Protein AF-A0A7J8MWU2-F1 (afdb_monomer)

Organism: NCBI:txid34289

Structure (mmCIF, N/CA/C/O backbone):
data_AF-A0A7J8MWU2-F1
#
_entry.id   AF-A0A7J8MWU2-F1
#
loop_
_atom_site.group_PDB
_atom_site.id
_atom_site.type_symbol
_atom_site.label_atom_id
_atom_site.label_alt_id
_atom_site.label_comp_id
_atom_site.label_asym_id
_atom_site.label_entity_id
_atom_site.label_seq_id
_atom_site.pdbx_PDB_ins_code
_atom_site.Cartn_x
_atom_site.Cartn_y
_atom_site.Cartn_z
_atom_site.occupancy
_atom_site.B_iso_or_equiv
_atom_site.auth_seq_id
_atom_site.auth_comp_id
_atom_site.auth_asym_id
_atom_site.auth_atom_id
_atom_site.pdbx_PDB_model_num
ATOM 1 N N . MET A 1 1 ? -1.830 8.307 -24.891 1.00 47.34 1 MET A N 1
ATOM 2 C CA . MET A 1 1 ? -0.842 7.263 -25.225 1.00 47.34 1 MET A CA 1
ATOM 3 C C . MET A 1 1 ? -1.059 6.113 -24.258 1.00 47.34 1 MET A C 1
ATOM 5 O O . MET A 1 1 ? -0.645 6.196 -23.108 1.00 47.34 1 MET A O 1
ATOM 9 N N . ASP A 1 2 ? -1.814 5.114 -24.705 1.00 49.56 2 ASP A N 1
ATOM 10 C CA . ASP A 1 2 ? -2.047 3.856 -23.998 1.00 49.56 2 ASP A CA 1
ATOM 11 C C . ASP A 1 2 ? -0.790 2.992 -24.092 1.00 49.56 2 ASP A C 1
ATOM 13 O O . ASP A 1 2 ? -0.441 2.522 -25.171 1.00 49.56 2 ASP A O 1
ATOM 17 N N . ILE A 1 3 ? -0.101 2.789 -22.970 1.00 52.66 3 ILE A N 1
ATOM 18 C CA . ILE A 1 3 ? 0.940 1.762 -22.862 1.00 52.66 3 ILE A CA 1
ATOM 19 C C . ILE A 1 3 ? 0.333 0.626 -22.048 1.00 52.66 3 ILE A C 1
ATOM 21 O O . ILE A 1 3 ? 0.441 0.562 -20.823 1.00 52.66 3 ILE A O 1
ATOM 25 N N . SER A 1 4 ? -0.382 -0.230 -22.769 1.00 72.75 4 SER A N 1
ATOM 26 C CA . SER A 1 4 ? -0.723 -1.575 -22.329 1.00 72.75 4 SER A CA 1
ATOM 27 C C . SER A 1 4 ? 0.400 -2.503 -22.790 1.00 72.75 4 SER A C 1
ATOM 29 O O . SER A 1 4 ? 0.758 -2.474 -23.963 1.00 72.75 4 SER A O 1
ATOM 31 N N . SER A 1 5 ? 0.913 -3.324 -21.870 1.00 66.00 5 SER A N 1
ATOM 32 C CA . SER A 1 5 ? 1.905 -4.392 -22.096 1.00 66.00 5 SER A CA 1
ATOM 33 C C . SER A 1 5 ? 3.378 -3.965 -22.133 1.00 66.00 5 SER A C 1
ATOM 35 O O . SER A 1 5 ? 4.068 -4.173 -23.126 1.00 66.00 5 SER A O 1
ATOM 37 N N . ILE A 1 6 ? 3.900 -3.456 -21.009 1.00 56.91 6 ILE A N 1
ATOM 38 C CA . ILE A 1 6 ? 5.333 -3.620 -20.727 1.00 56.91 6 ILE A CA 1
ATOM 39 C C . ILE A 1 6 ? 5.532 -5.041 -20.181 1.00 56.91 6 ILE A C 1
ATOM 41 O O . ILE A 1 6 ? 5.219 -5.363 -19.032 1.00 56.91 6 ILE A O 1
ATOM 45 N N . ASP A 1 7 ? 5.945 -5.914 -21.096 1.00 53.97 7 ASP A N 1
ATOM 46 C CA . ASP A 1 7 ? 6.646 -7.164 -20.822 1.00 53.97 7 ASP A CA 1
ATOM 47 C C . ASP A 1 7 ? 7.742 -6.930 -19.762 1.00 53.97 7 ASP A C 1
ATOM 49 O O . ASP A 1 7 ? 8.263 -5.824 -19.655 1.00 53.97 7 ASP A O 1
ATOM 53 N N . GLY A 1 8 ? 8.084 -7.941 -18.957 1.00 53.50 8 GLY A N 1
ATOM 54 C CA . GLY A 1 8 ? 8.994 -7.860 -17.796 1.00 53.50 8 GLY A CA 1
ATOM 55 C C . GLY A 1 8 ? 10.456 -7.475 -18.090 1.00 53.50 8 GLY A C 1
ATOM 56 O O . GLY A 1 8 ? 11.345 -7.780 -17.297 1.00 53.50 8 GLY A O 1
ATOM 57 N N . SER A 1 9 ? 10.693 -6.817 -19.216 1.00 55.00 9 SER A N 1
ATOM 58 C CA . SER A 1 9 ? 11.916 -6.206 -19.697 1.00 55.00 9 SER A CA 1
ATOM 59 C C . SER A 1 9 ? 12.306 -4.994 -18.840 1.00 55.00 9 SER A C 1
ATOM 61 O O . SER A 1 9 ? 11.622 -3.979 -18.837 1.00 55.00 9 SER A O 1
ATOM 63 N N . ASN A 1 10 ? 13.399 -5.142 -18.083 1.00 59.81 10 ASN A N 1
ATOM 64 C CA . ASN A 1 10 ? 14.233 -4.098 -17.462 1.00 59.81 10 ASN A CA 1
ATOM 65 C C . ASN A 1 10 ? 13.564 -2.725 -17.209 1.00 59.81 10 ASN A C 1
ATOM 67 O O . ASN A 1 10 ? 13.972 -1.721 -17.788 1.00 59.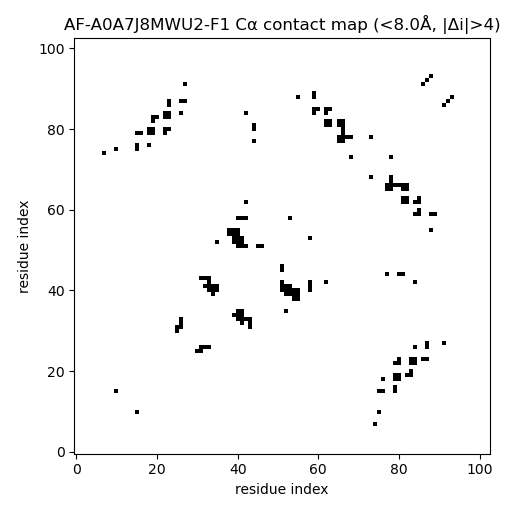81 10 ASN A O 1
ATOM 71 N N . ILE A 1 11 ? 12.552 -2.679 -16.336 1.00 63.44 11 ILE A N 1
ATOM 72 C CA . ILE A 1 11 ? 11.955 -1.410 -15.892 1.00 63.44 11 ILE A CA 1
ATOM 73 C C . ILE A 1 11 ? 13.035 -0.632 -15.139 1.00 63.44 11 ILE A C 1
ATOM 75 O O . ILE A 1 11 ? 13.548 -1.106 -14.120 1.00 63.44 11 ILE A O 1
ATOM 79 N N . THR A 1 12 ? 13.379 0.547 -15.647 1.00 69.38 12 THR A N 1
ATOM 80 C CA . THR A 1 12 ? 14.384 1.428 -15.045 1.00 69.38 12 THR A CA 1
A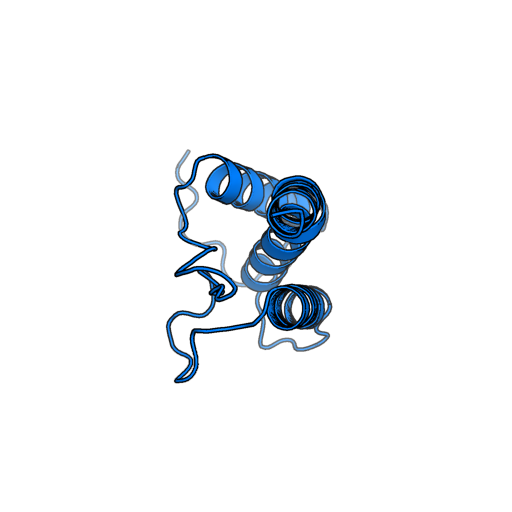TOM 81 C C . THR A 1 12 ? 13.888 2.012 -13.721 1.00 69.38 12 THR A C 1
ATOM 83 O O . THR A 1 12 ? 12.686 2.060 -13.439 1.00 69.38 12 THR A O 1
ATOM 86 N N . GLU A 1 13 ? 14.807 2.49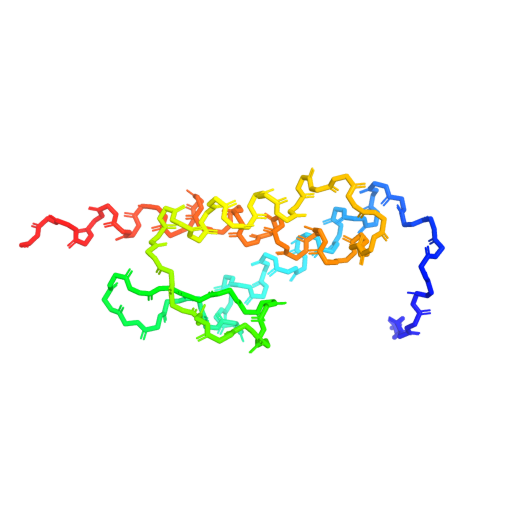2 -12.882 1.00 68.50 13 GLU A N 1
ATOM 87 C CA . GLU A 1 13 ? 14.460 3.146 -11.612 1.00 68.50 13 GLU A CA 1
ATOM 88 C C . GLU A 1 13 ? 13.496 4.333 -11.797 1.00 68.50 13 GLU A C 1
ATOM 90 O O . GLU A 1 13 ? 12.581 4.528 -10.992 1.00 68.50 13 GLU A O 1
ATOM 95 N N . SER A 1 14 ? 13.647 5.084 -12.894 1.00 69.75 14 SER A N 1
ATOM 96 C CA . SER A 1 14 ? 12.823 6.252 -13.209 1.00 69.75 14 SER A CA 1
ATOM 97 C C . SER A 1 14 ? 11.390 5.858 -13.565 1.00 69.75 14 SER A C 1
ATOM 99 O O . SER A 1 14 ? 10.438 6.465 -13.074 1.00 69.75 14 SER A O 1
ATOM 101 N N . GLU A 1 15 ? 11.211 4.794 -14.350 1.00 78.06 15 GLU A N 1
ATOM 102 C CA . GLU A 1 15 ? 9.886 4.248 -14.649 1.00 78.06 15 GLU A CA 1
ATOM 103 C C . GLU A 1 15 ? 9.227 3.686 -13.388 1.00 78.06 15 GLU A C 1
ATOM 105 O O . GLU A 1 15 ? 8.039 3.915 -13.149 1.00 78.06 15 GLU A O 1
ATOM 110 N N . MET A 1 16 ? 10.000 3.010 -12.532 1.00 79.31 16 MET A N 1
ATOM 111 C CA . MET A 1 16 ? 9.515 2.517 -11.245 1.00 79.31 16 MET A CA 1
ATOM 112 C C . MET A 1 16 ? 8.985 3.660 -10.366 1.00 79.31 16 MET A C 1
ATOM 114 O O . MET A 1 16 ? 7.915 3.508 -9.773 1.00 79.31 16 MET A O 1
ATOM 118 N N . GLY A 1 17 ? 9.668 4.810 -10.335 1.00 83.81 17 GLY A N 1
ATOM 119 C CA . GLY A 1 17 ? 9.206 6.025 -9.656 1.00 83.81 17 GLY A CA 1
ATOM 120 C C . GLY A 1 17 ? 7.824 6.483 -10.132 1.00 83.81 17 GLY A C 1
ATOM 121 O O . GLY A 1 17 ? 6.914 6.639 -9.317 1.00 83.81 17 GLY A O 1
ATOM 122 N N . MET A 1 18 ? 7.610 6.560 -11.449 1.00 88.00 18 MET A N 1
ATOM 123 C CA . MET A 1 18 ? 6.310 6.937 -12.023 1.00 88.00 18 MET A CA 1
ATOM 124 C C . MET A 1 18 ? 5.178 5.976 -11.623 1.00 88.00 18 MET A C 1
ATOM 126 O O . MET A 1 18 ? 4.047 6.405 -11.376 1.00 88.00 18 MET A O 1
ATOM 130 N N . TYR A 1 19 ? 5.454 4.669 -11.548 1.00 88.06 19 TYR A N 1
ATOM 131 C CA . TYR A 1 19 ? 4.467 3.682 -11.091 1.00 88.06 19 TYR A CA 1
ATOM 132 C C . TYR A 1 19 ? 4.134 3.833 -9.604 1.00 88.06 19 TYR A C 1
ATOM 134 O O . TYR A 1 19 ? 2.975 3.632 -9.222 1.00 88.06 19 TYR A O 1
ATOM 142 N N . VAL A 1 20 ? 5.119 4.194 -8.776 1.00 92.19 20 VAL A N 1
ATOM 143 C CA . VAL A 1 20 ? 4.907 4.492 -7.354 1.00 92.19 20 VAL A CA 1
ATOM 144 C C . VAL A 1 20 ? 3.989 5.700 -7.214 1.00 92.19 20 VAL A C 1
ATOM 146 O O . VAL A 1 20 ? 2.965 5.589 -6.543 1.00 92.19 20 VAL A O 1
ATOM 149 N N . ASP A 1 21 ? 4.301 6.809 -7.884 1.00 92.38 21 ASP A N 1
ATOM 150 C CA . ASP A 1 21 ? 3.526 8.049 -7.772 1.00 92.38 21 ASP A CA 1
ATOM 151 C C . ASP A 1 21 ? 2.091 7.856 -8.264 1.00 92.38 21 ASP A C 1
ATOM 153 O O . ASP A 1 21 ? 1.140 8.121 -7.529 1.00 92.38 21 ASP A O 1
ATOM 157 N N . ARG A 1 22 ? 1.910 7.240 -9.439 1.00 91.62 22 ARG A N 1
ATOM 158 C CA . ARG A 1 22 ? 0.577 6.928 -9.976 1.00 91.62 22 ARG A CA 1
ATOM 159 C C . ARG A 1 22 ? -0.242 6.059 -9.021 1.00 91.62 22 ARG A C 1
ATOM 161 O O . ARG A 1 22 ? -1.462 6.206 -8.924 1.00 91.62 22 ARG A O 1
ATOM 168 N N . SER A 1 23 ? 0.389 5.088 -8.369 1.00 92.75 23 SER A N 1
ATOM 169 C CA . SER A 1 23 ? -0.302 4.199 -7.430 1.00 92.75 23 SER A CA 1
ATOM 170 C C . SER A 1 23 ? -0.632 4.909 -6.124 1.00 92.75 23 SER A C 1
ATOM 172 O O . SER A 1 23 ? -1.717 4.704 -5.581 1.00 92.75 23 SER A O 1
ATOM 174 N N . TYR A 1 24 ? 0.259 5.781 -5.664 1.00 94.31 24 TYR A N 1
ATOM 175 C CA . TYR A 1 24 ? 0.072 6.619 -4.488 1.00 94.31 24 TYR A CA 1
ATOM 176 C C . TYR A 1 24 ? -1.081 7.612 -4.681 1.00 94.31 24 TYR A C 1
ATOM 178 O O . TYR A 1 24 ? -1.975 7.676 -3.841 1.00 94.31 24 TYR A O 1
ATOM 186 N N . GLU A 1 25 ? -1.158 8.293 -5.826 1.00 94.38 25 GLU A N 1
ATOM 187 C CA . GLU A 1 25 ? -2.286 9.173 -6.161 1.00 94.38 25 GLU A CA 1
ATOM 188 C C . GLU A 1 25 ? -3.624 8.423 -6.179 1.00 94.38 25 GLU A C 1
ATOM 190 O O . GLU A 1 25 ? -4.622 8.898 -5.641 1.00 94.38 25 GLU A O 1
ATOM 195 N N . LYS A 1 26 ? -3.656 7.204 -6.733 1.00 92.50 26 LYS A N 1
ATOM 196 C CA . LYS A 1 26 ? -4.869 6.369 -6.716 1.00 92.50 26 LYS A CA 1
ATOM 197 C C . LYS A 1 26 ? -5.304 5.999 -5.295 1.00 92.50 26 LYS A C 1
ATOM 199 O O . LYS A 1 26 ? -6.505 5.948 -5.037 1.00 92.50 26 LYS A O 1
ATOM 204 N N . LEU A 1 27 ? -4.358 5.732 -4.392 1.00 93.25 27 LEU A N 1
ATOM 205 C CA . LEU A 1 27 ? -4.645 5.461 -2.978 1.00 93.25 27 LEU A CA 1
ATOM 206 C C . LEU A 1 27 ? -5.233 6.704 -2.296 1.00 93.25 27 LEU A C 1
ATOM 208 O O . LEU A 1 27 ? -6.275 6.606 -1.653 1.00 93.25 27 LEU A O 1
ATOM 212 N N . LYS A 1 28 ? -4.628 7.878 -2.511 1.00 91.94 28 LYS A N 1
ATOM 213 C CA . LYS A 1 28 ? -5.105 9.153 -1.953 1.00 91.94 28 LYS A CA 1
ATOM 214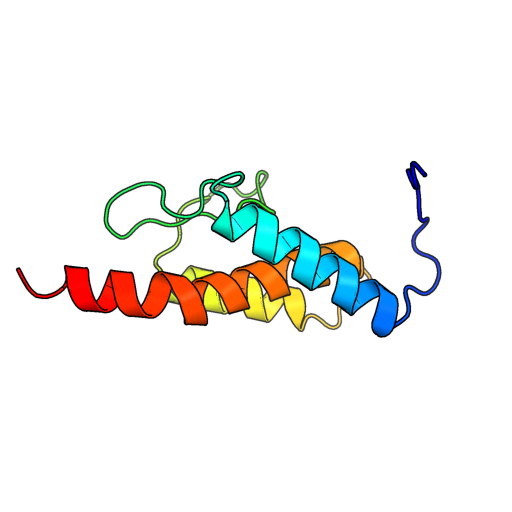 C C . LYS A 1 28 ? -6.490 9.546 -2.447 1.00 91.94 28 LYS A C 1
ATOM 216 O O . LYS A 1 28 ? -7.305 10.009 -1.658 1.00 91.94 28 LYS A O 1
ATOM 221 N N . ASN A 1 29 ? -6.780 9.301 -3.721 1.00 91.12 29 ASN A N 1
ATOM 222 C CA . ASN A 1 29 ? -8.079 9.612 -4.314 1.00 91.12 29 ASN A CA 1
ATOM 223 C C . ASN A 1 29 ? -9.174 8.601 -3.923 1.00 91.12 29 ASN A C 1
ATOM 225 O O . ASN A 1 29 ? -10.274 8.655 -4.466 1.00 91.12 29 ASN A O 1
ATOM 229 N N . GLY A 1 30 ? -8.883 7.641 -3.036 1.00 85.81 30 GLY A N 1
ATOM 230 C CA . GLY A 1 30 ? -9.856 6.652 -2.572 1.00 85.81 30 GLY A CA 1
ATOM 231 C C . GLY A 1 30 ? -10.241 5.611 -3.624 1.00 85.81 30 GLY A C 1
ATOM 232 O O . GLY A 1 30 ? -11.207 4.878 -3.434 1.00 85.81 30 GLY A O 1
ATOM 233 N N . LYS A 1 31 ? -9.486 5.497 -4.728 1.00 86.94 31 LYS A N 1
ATOM 234 C CA . LYS A 1 31 ? -9.747 4.489 -5.771 1.00 86.94 31 LYS A CA 1
ATOM 235 C C . LYS A 1 31 ? -9.573 3.062 -5.245 1.00 86.94 31 LYS A C 1
ATOM 237 O O . LYS A 1 31 ? -10.181 2.133 -5.770 1.00 86.94 31 LYS A O 1
ATOM 242 N N . TYR A 1 32 ? -8.728 2.889 -4.231 1.00 85.12 32 TYR A N 1
ATOM 243 C CA . TYR A 1 32 ? -8.505 1.617 -3.560 1.00 85.12 32 TYR A CA 1
ATOM 244 C C . TYR A 1 32 ? -8.937 1.701 -2.099 1.00 85.12 32 TYR A C 1
ATOM 246 O O . TYR A 1 32 ? -8.522 2.598 -1.368 1.00 85.12 32 TYR A O 1
ATOM 254 N N . ILE A 1 33 ? -9.728 0.722 -1.664 1.00 82.31 33 ILE A N 1
ATOM 255 C CA . ILE A 1 33 ? -10.174 0.613 -0.275 1.00 82.31 33 ILE A CA 1
ATOM 256 C C . ILE A 1 33 ? -9.058 -0.048 0.539 1.00 82.31 33 ILE A C 1
ATOM 258 O O . ILE A 1 33 ? -8.837 -1.253 0.446 1.00 82.31 33 ILE A O 1
ATOM 262 N N . VAL A 1 34 ? -8.339 0.751 1.330 1.00 87.19 34 VAL A N 1
ATOM 263 C CA . VAL A 1 34 ? -7.262 0.261 2.211 1.00 87.19 34 VAL A CA 1
ATOM 264 C C . VAL A 1 34 ? -7.780 -0.019 3.619 1.00 87.19 34 VAL A C 1
ATOM 266 O O . VAL A 1 34 ? -7.401 -1.018 4.219 1.00 87.19 34 VAL A O 1
ATOM 269 N N . LYS A 1 35 ? -8.666 0.824 4.155 1.00 86.62 35 LYS A N 1
ATOM 270 C CA . LYS A 1 35 ? -9.291 0.625 5.470 1.00 86.62 35 LYS A CA 1
ATOM 271 C C . LYS A 1 35 ? -10.643 -0.064 5.287 1.00 86.62 35 LYS A C 1
ATOM 273 O O . LYS A 1 35 ? -11.506 0.475 4.606 1.00 86.62 35 LYS A O 1
ATOM 278 N N . VAL A 1 36 ? -10.813 -1.244 5.882 1.00 82.75 36 VAL A N 1
ATOM 279 C CA . VAL A 1 36 ? -12.028 -2.065 5.735 1.00 82.75 36 VAL A CA 1
ATOM 280 C C . VAL A 1 36 ? -13.018 -1.782 6.864 1.00 82.75 36 VAL A C 1
ATOM 282 O O . VAL A 1 36 ? -14.195 -1.561 6.611 1.00 82.75 36 VAL A O 1
ATOM 285 N N . SER A 1 37 ? -12.553 -1.774 8.116 1.00 80.12 37 SER A N 1
ATOM 286 C CA . SER A 1 37 ? -13.384 -1.492 9.295 1.00 80.12 37 SER A CA 1
ATOM 287 C C . SER A 1 37 ? -12.500 -1.194 10.499 1.00 80.12 37 SER A C 1
ATOM 289 O O . SER A 1 37 ? -11.528 -1.912 10.687 1.00 80.12 37 SER A O 1
ATOM 291 N N . GLY A 1 38 ? -12.815 -0.184 11.319 1.00 79.81 38 GLY A N 1
ATOM 292 C CA . GLY A 1 38 ? -12.110 0.104 12.581 1.00 79.81 38 GLY A CA 1
ATOM 293 C C . GLY A 1 38 ? -10.577 0.060 12.469 1.00 79.81 38 GLY A C 1
ATOM 294 O O . GLY A 1 38 ? -9.965 0.963 11.900 1.00 79.81 38 GLY A O 1
ATOM 295 N N . GLU A 1 39 ? -9.974 -1.012 12.990 1.00 82.12 39 GLU A N 1
ATOM 296 C CA . GLU A 1 39 ? -8.524 -1.286 12.993 1.00 82.12 39 GLU A CA 1
ATOM 297 C C . GLU A 1 39 ? -8.062 -2.304 11.928 1.00 82.12 39 GLU A C 1
ATOM 299 O O . GLU A 1 39 ? -6.916 -2.758 11.933 1.00 82.12 39 GLU A O 1
ATOM 304 N N . THR A 1 40 ? -8.955 -2.677 11.017 1.00 87.50 40 THR A N 1
ATOM 305 C CA . THR A 1 40 ? -8.746 -3.661 9.955 1.00 87.50 40 THR A CA 1
ATOM 306 C C . THR A 1 40 ? -8.476 -2.980 8.622 1.00 87.50 40 THR A C 1
ATOM 308 O O . THR A 1 40 ? -9.282 -2.189 8.123 1.00 87.50 40 THR A O 1
ATOM 311 N N . TYR A 1 41 ? -7.362 -3.360 8.011 1.00 90.81 41 TYR A N 1
ATOM 312 C CA . TYR A 1 41 ? -6.880 -2.851 6.736 1.00 90.81 41 TYR A CA 1
ATOM 313 C C . TYR A 1 41 ? -6.689 -3.988 5.737 1.00 90.81 41 TYR A C 1
ATOM 315 O O . TYR A 1 41 ? -6.534 -5.139 6.128 1.00 90.81 41 TYR A O 1
ATOM 323 N N . SER A 1 42 ? -6.665 -3.676 4.447 1.00 91.12 42 SER A N 1
ATOM 324 C CA . SER A 1 42 ? -6.407 -4.644 3.387 1.00 91.12 42 SER A CA 1
ATOM 325 C C . SER A 1 42 ? -5.391 -4.124 2.382 1.00 91.12 42 SER A C 1
ATOM 327 O O . SER A 1 42 ? -5.271 -2.921 2.152 1.00 91.12 42 SER A O 1
ATOM 329 N N . CYS A 1 43 ? -4.638 -5.051 1.790 1.00 92.81 43 CYS A N 1
ATOM 330 C CA . CYS A 1 43 ? -3.746 -4.739 0.684 1.00 92.81 43 CYS A CA 1
ATOM 331 C C . CYS A 1 43 ? -4.537 -4.815 -0.634 1.00 92.81 43 CYS A C 1
ATOM 333 O O . CYS A 1 43 ? -4.845 -5.925 -1.080 1.00 92.81 43 CYS A O 1
ATOM 335 N N . PRO A 1 44 ? -4.817 -3.685 -1.312 1.00 91.38 44 PRO A N 1
ATOM 336 C CA . PRO A 1 44 ? -5.588 -3.688 -2.559 1.00 91.38 44 PRO A CA 1
ATOM 337 C C . PRO A 1 44 ? -4.855 -4.381 -3.719 1.00 91.38 44 PRO A C 1
ATOM 339 O O . PRO A 1 44 ? -5.462 -4.728 -4.728 1.00 91.38 44 PRO A O 1
ATOM 342 N N . PHE A 1 45 ? -3.548 -4.609 -3.578 1.00 90.88 45 PHE A N 1
ATOM 343 C CA . PHE A 1 45 ? -2.701 -5.239 -4.589 1.00 90.88 45 PHE A CA 1
ATOM 344 C C . PHE A 1 45 ? -2.536 -6.755 -4.392 1.00 90.88 45 PHE A C 1
ATOM 346 O O . PHE A 1 45 ? -1.895 -7.409 -5.213 1.00 90.88 45 PHE A O 1
ATOM 353 N N . CYS A 1 46 ? -3.118 -7.325 -3.328 1.00 89.19 46 CYS A N 1
ATOM 354 C CA . CYS A 1 46 ? -3.064 -8.755 -3.010 1.00 89.19 46 CYS A CA 1
ATOM 355 C C . CYS A 1 46 ? -4.469 -9.378 -2.819 1.00 89.19 46 CYS A C 1
ATOM 357 O O . CYS A 1 46 ? -4.725 -9.980 -1.773 1.00 89.19 46 CYS A O 1
ATOM 359 N N . PRO A 1 47 ? -5.378 -9.316 -3.813 1.00 75.44 47 PRO A N 1
ATOM 360 C CA . PRO A 1 47 ? -6.768 -9.767 -3.651 1.00 75.44 47 PRO A CA 1
ATOM 361 C C . PRO A 1 47 ? -6.922 -11.283 -3.422 1.00 75.44 47 PRO A C 1
ATOM 363 O O . PRO A 1 47 ? -7.941 -11.730 -2.911 1.00 75.44 47 PRO A O 1
ATOM 366 N N . GLN A 1 48 ? -5.916 -12.092 -3.776 1.00 69.44 48 GLN A N 1
ATOM 367 C CA . GLN A 1 48 ? -6.014 -13.560 -3.772 1.00 69.44 48 GLN A CA 1
ATOM 368 C C . GLN A 1 48 ? -5.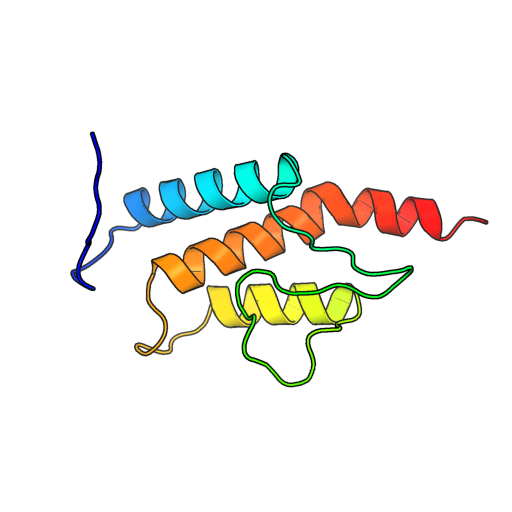624 -14.233 -2.439 1.00 69.44 48 GLN A C 1
ATOM 370 O O . GLN A 1 48 ? -5.618 -15.462 -2.346 1.00 69.44 48 GLN A O 1
ATOM 375 N N . LYS A 1 49 ? -5.256 -13.480 -1.390 1.00 64.44 49 LYS A N 1
ATOM 376 C CA . LYS A 1 49 ? -4.840 -14.086 -0.112 1.00 64.44 49 LYS A CA 1
ATOM 377 C C . LYS A 1 49 ? -6.030 -14.321 0.824 1.00 64.44 49 LYS A C 1
ATOM 379 O O . LYS A 1 49 ? -6.723 -13.387 1.201 1.00 64.44 49 LYS A O 1
ATOM 384 N N . LYS A 1 50 ? -6.174 -15.568 1.299 1.00 58.19 50 LYS A N 1
ATOM 385 C CA . LYS A 1 50 ? -7.207 -16.065 2.244 1.00 58.19 50 LYS A CA 1
ATOM 386 C C . LYS A 1 50 ? -7.295 -15.335 3.607 1.00 58.19 50 LYS A C 1
ATOM 388 O O . LYS A 1 50 ? -8.139 -15.687 4.422 1.00 58.19 50 LYS A O 1
ATOM 393 N N . LYS A 1 51 ? -6.453 -14.330 3.870 1.00 59.44 51 LYS A N 1
ATOM 394 C CA . LYS A 1 51 ? -6.583 -13.386 4.991 1.00 59.44 51 LYS A CA 1
ATOM 395 C C . LYS A 1 51 ? -6.366 -11.962 4.456 1.00 59.44 51 LYS A C 1
ATOM 397 O O . LYS A 1 51 ? -5.219 -11.523 4.408 1.00 59.44 51 LYS A O 1
ATOM 402 N N . PRO A 1 52 ? -7.426 -11.264 4.013 1.00 67.38 52 PRO A N 1
ATOM 403 C CA . PRO A 1 52 ? -7.314 -9.918 3.446 1.00 67.38 52 PRO A CA 1
ATOM 404 C C . PRO A 1 52 ? -7.172 -8.828 4.517 1.00 67.38 52 PRO A C 1
ATOM 406 O O . PRO A 1 52 ? -6.924 -7.678 4.180 1.00 67.38 52 PRO A O 1
ATOM 409 N N . ASN A 1 53 ? -7.321 -9.198 5.789 1.00 82.12 53 ASN A N 1
ATOM 410 C CA . ASN A 1 53 ? -7.457 -8.289 6.914 1.00 82.12 53 ASN A C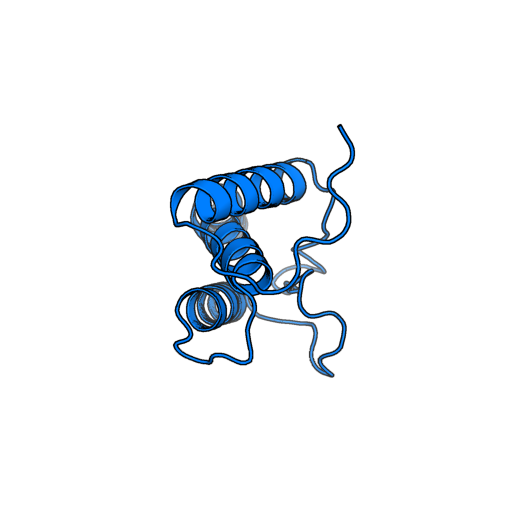A 1
ATOM 411 C C . ASN A 1 53 ? -6.159 -8.259 7.729 1.00 82.12 53 ASN A C 1
ATO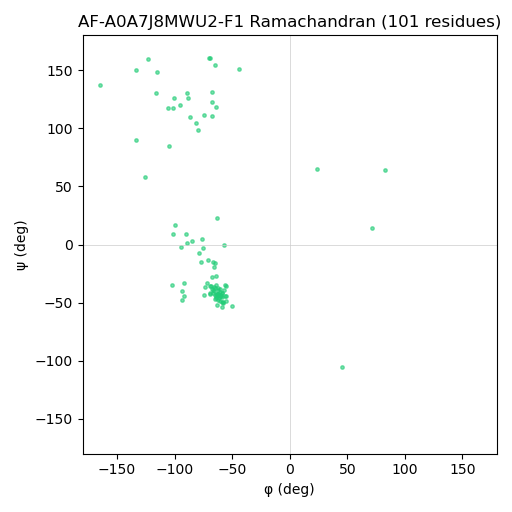M 413 O O . ASN A 1 53 ? -5.751 -9.268 8.303 1.00 82.12 53 ASN A O 1
ATOM 417 N N . TYR A 1 54 ? -5.534 -7.092 7.776 1.00 88.81 54 TYR A N 1
ATOM 418 C CA . TYR A 1 54 ? -4.295 -6.777 8.474 1.00 88.81 54 TYR A CA 1
ATOM 419 C C . TYR A 1 54 ? -4.584 -5.756 9.574 1.00 88.81 54 TYR A C 1
ATOM 421 O O . TYR A 1 54 ? -5.428 -4.875 9.390 1.00 88.81 54 TYR A O 1
ATOM 429 N N . ARG A 1 55 ? -3.844 -5.802 10.687 1.00 90.56 55 ARG A N 1
ATOM 430 C CA . ARG A 1 55 ? -3.706 -4.601 11.521 1.00 90.56 55 ARG A CA 1
ATOM 431 C C . ARG A 1 55 ? -2.852 -3.580 10.778 1.00 90.56 55 ARG A C 1
ATOM 433 O O . ARG A 1 55 ? -2.094 -3.938 9.878 1.00 90.56 55 ARG A O 1
ATOM 440 N N . TYR A 1 56 ? -2.940 -2.315 11.180 1.00 91.12 56 TYR A N 1
ATOM 441 C CA . TYR A 1 56 ? -2.194 -1.229 10.538 1.00 91.12 56 TYR A CA 1
ATOM 442 C C . TYR A 1 56 ? -0.691 -1.545 10.392 1.00 91.12 56 TYR A C 1
ATOM 444 O O . TYR A 1 56 ? -0.163 -1.527 9.282 1.00 91.12 56 TYR A O 1
ATOM 452 N N . MET A 1 57 ? -0.025 -1.927 11.489 1.00 91.06 57 MET A N 1
ATOM 453 C CA . MET A 1 57 ? 1.411 -2.248 11.474 1.00 91.06 57 MET A CA 1
ATOM 454 C C . MET A 1 57 ? 1.738 -3.481 10.625 1.00 91.06 57 MET A C 1
ATOM 456 O O . MET A 1 57 ? 2.743 -3.486 9.914 1.00 91.06 57 MET A O 1
ATOM 460 N N . ASP A 1 58 ? 0.870 -4.496 10.640 1.00 92.31 58 ASP A N 1
ATOM 461 C CA . ASP A 1 58 ? 1.049 -5.698 9.821 1.00 92.31 58 ASP A CA 1
ATOM 462 C C . ASP A 1 58 ? 0.951 -5.364 8.328 1.00 92.31 58 ASP A C 1
ATOM 464 O O . ASP A 1 58 ? 1.683 -5.925 7.511 1.00 92.31 58 ASP A O 1
ATOM 468 N N . LEU A 1 59 ? 0.067 -4.430 7.959 1.00 93.69 59 LEU A N 1
ATOM 469 C CA . LEU A 1 59 ? -0.072 -3.989 6.577 1.00 93.69 59 LEU A CA 1
ATOM 470 C C . LEU A 1 59 ? 1.145 -3.183 6.115 1.00 93.69 59 LEU A C 1
ATOM 472 O O . LEU A 1 59 ? 1.628 -3.414 5.006 1.00 93.69 59 LEU A O 1
ATOM 476 N N . VAL A 1 60 ? 1.660 -2.280 6.957 1.00 94.25 60 VAL A N 1
ATOM 477 C CA . VAL A 1 60 ? 2.894 -1.525 6.673 1.00 94.25 60 VAL A CA 1
ATOM 478 C C . VAL A 1 60 ? 4.055 -2.493 6.447 1.00 94.25 60 VAL A C 1
ATOM 480 O O . VAL A 1 60 ? 4.733 -2.427 5.420 1.00 94.25 60 VAL A O 1
ATOM 483 N N . GLN A 1 61 ? 4.233 -3.462 7.349 1.00 95.00 61 GLN A N 1
ATOM 484 C CA . GLN A 1 61 ? 5.283 -4.469 7.214 1.00 95.00 61 GLN A CA 1
ATOM 485 C C . GLN A 1 61 ? 5.095 -5.322 5.953 1.00 95.00 61 GLN A C 1
ATOM 487 O O . GLN A 1 61 ? 6.058 -5.568 5.227 1.00 95.00 61 GLN A O 1
ATOM 492 N N . HIS A 1 62 ? 3.864 -5.740 5.646 1.00 94.19 62 HIS A N 1
ATOM 493 C CA . HIS A 1 62 ? 3.553 -6.478 4.425 1.00 94.19 62 HIS A CA 1
ATOM 494 C C . HIS A 1 62 ? 3.930 -5.692 3.161 1.00 94.19 62 HIS A C 1
ATOM 496 O O . HIS 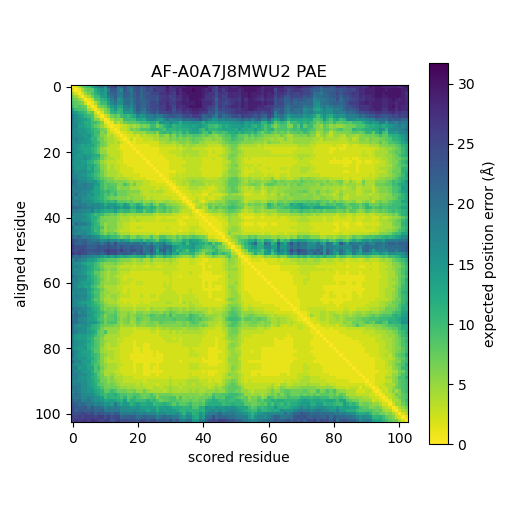A 1 62 ? 4.595 -6.237 2.276 1.00 94.19 62 HIS A O 1
ATOM 502 N N . ALA A 1 63 ? 3.517 -4.427 3.078 1.00 94.81 63 ALA A N 1
ATOM 503 C CA . ALA A 1 63 ? 3.787 -3.556 1.943 1.00 94.81 63 ALA A CA 1
ATOM 504 C C . ALA A 1 63 ? 5.299 -3.363 1.742 1.00 94.81 63 ALA A C 1
ATOM 506 O O . ALA A 1 63 ? 5.819 -3.612 0.652 1.00 94.81 63 ALA A O 1
ATOM 507 N N . SER A 1 64 ? 6.023 -3.036 2.815 1.00 95.00 64 SER A N 1
ATOM 508 C CA . SER A 1 64 ? 7.477 -2.856 2.780 1.00 95.00 64 SER A CA 1
ATOM 509 C C . SER A 1 64 ? 8.224 -4.145 2.409 1.00 95.00 64 SER A C 1
ATOM 511 O O . SER A 1 64 ? 9.114 -4.127 1.556 1.00 95.00 64 SER A O 1
ATOM 513 N N . ALA A 1 65 ? 7.823 -5.297 2.956 1.00 94.06 65 ALA A N 1
ATOM 514 C CA . ALA A 1 65 ? 8.452 -6.583 2.648 1.00 94.06 65 ALA A CA 1
ATOM 515 C C . ALA A 1 65 ? 8.279 -6.991 1.175 1.00 94.06 65 ALA A C 1
ATOM 517 O O . ALA A 1 65 ? 9.167 -7.611 0.586 1.00 94.06 65 ALA A O 1
ATOM 518 N N . VAL A 1 66 ? 7.141 -6.658 0.558 1.00 93.12 66 VAL A N 1
ATOM 519 C CA . VAL A 1 66 ? 6.917 -6.918 -0.871 1.00 93.12 66 VAL A CA 1
ATOM 520 C C . VAL A 1 66 ? 7.704 -5.940 -1.740 1.00 93.12 66 VAL A C 1
ATOM 522 O O . VAL A 1 66 ? 8.327 -6.384 -2.707 1.00 93.12 66 VAL A O 1
ATOM 525 N N . ALA A 1 67 ? 7.712 -4.651 -1.388 1.00 92.62 67 ALA A N 1
ATOM 526 C CA . ALA A 1 67 ? 8.456 -3.611 -2.097 1.00 92.62 67 ALA A CA 1
ATOM 527 C C . ALA A 1 67 ? 9.965 -3.907 -2.145 1.00 92.62 67 ALA A C 1
ATOM 529 O O . ALA A 1 67 ? 10.571 -3.845 -3.212 1.00 92.62 67 ALA A O 1
ATOM 530 N N . ASN A 1 68 ? 10.539 -4.319 -1.012 1.00 92.19 68 ASN A N 1
ATOM 531 C CA . ASN A 1 68 ? 11.971 -4.594 -0.853 1.00 92.19 68 ASN A CA 1
ATOM 532 C C . ASN A 1 68 ? 12.362 -6.048 -1.164 1.00 92.19 68 ASN A C 1
ATOM 534 O O . ASN A 1 68 ? 13.483 -6.476 -0.897 1.00 92.19 68 ASN A O 1
ATOM 538 N N . SER A 1 69 ? 11.446 -6.850 -1.710 1.00 91.12 69 SER A N 1
ATOM 539 C CA . SER A 1 69 ? 11.733 -8.256 -1.977 1.00 91.12 69 SER A CA 1
ATOM 540 C C . SER A 1 69 ? 12.780 -8.415 -3.084 1.00 91.1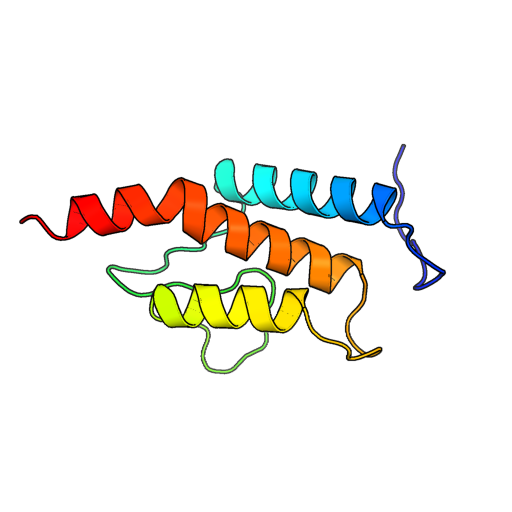2 69 SER A C 1
ATOM 542 O O . SER A 1 69 ? 12.618 -7.895 -4.189 1.00 91.12 69 SER A O 1
ATOM 544 N N . SER A 1 70 ? 13.792 -9.246 -2.838 1.00 88.19 70 SER A N 1
ATOM 545 C CA . SER A 1 70 ? 14.771 -9.684 -3.844 1.00 88.19 70 SER A CA 1
ATOM 546 C C . SER A 1 70 ? 14.220 -10.729 -4.826 1.00 88.19 70 SER A C 1
ATOM 548 O O . SER A 1 70 ? 14.905 -11.127 -5.762 1.00 88.19 70 SER A O 1
ATOM 550 N N . SER A 1 71 ? 12.972 -11.181 -4.651 1.00 86.19 71 SER A N 1
ATOM 551 C CA . SER A 1 71 ? 12.386 -12.220 -5.499 1.00 86.19 71 SER A CA 1
ATOM 552 C C . SER A 1 71 ? 12.164 -11.731 -6.931 1.00 86.19 71 SER A C 1
ATOM 554 O O . SER A 1 71 ? 11.387 -10.802 -7.160 1.00 86.19 71 SER A O 1
ATOM 556 N N . ALA A 1 72 ? 12.758 -12.434 -7.897 1.00 80.31 72 ALA A N 1
ATOM 557 C CA . ALA A 1 72 ? 12.519 -12.227 -9.327 1.00 80.31 72 ALA A CA 1
ATOM 558 C C . ALA A 1 72 ? 11.077 -12.563 -9.759 1.00 80.31 72 ALA A C 1
ATOM 560 O O . ALA A 1 72 ? 10.625 -12.128 -10.810 1.00 80.31 72 ALA A O 1
ATOM 561 N N . ARG A 1 73 ? 10.311 -13.290 -8.928 1.00 85.00 73 ARG A N 1
ATOM 562 C CA . ARG A 1 73 ? 8.888 -13.581 -9.185 1.00 85.00 73 ARG A CA 1
ATOM 563 C C . ARG A 1 73 ? 7.981 -12.355 -9.038 1.00 85.00 73 ARG A C 1
ATOM 565 O O . ARG A 1 73 ? 6.813 -12.419 -9.408 1.00 85.00 73 ARG A O 1
ATOM 572 N N . ARG A 1 74 ? 8.475 -11.262 -8.447 1.00 84.94 74 ARG A N 1
ATOM 573 C CA . ARG A 1 74 ? 7.727 -10.011 -8.279 1.00 84.94 74 ARG A CA 1
ATOM 574 C C . ARG A 1 74 ? 8.172 -9.012 -9.331 1.00 84.94 74 ARG A C 1
ATOM 576 O O . ARG A 1 74 ? 9.323 -8.580 -9.312 1.00 84.94 74 ARG A O 1
ATOM 583 N N . THR A 1 75 ? 7.246 -8.615 -10.196 1.00 87.38 75 THR A N 1
ATOM 584 C CA . THR A 1 75 ? 7.525 -7.598 -11.212 1.00 87.38 75 THR A CA 1
ATOM 585 C C . THR A 1 75 ? 7.826 -6.243 -10.558 1.00 87.38 75 THR A C 1
ATOM 587 O O . THR A 1 75 ? 7.341 -5.969 -9.452 1.00 87.38 75 THR A O 1
ATOM 590 N N . PRO A 1 76 ? 8.589 -5.360 -11.223 1.00 86.12 76 PRO A N 1
ATOM 591 C CA . PRO A 1 76 ? 8.850 -4.012 -10.715 1.00 86.12 76 PRO A CA 1
ATOM 592 C C . PRO A 1 76 ? 7.563 -3.227 -10.433 1.00 86.12 76 PRO A C 1
ATOM 594 O O . PRO A 1 76 ? 7.480 -2.536 -9.423 1.00 86.12 76 PRO A O 1
ATOM 597 N N . ILE A 1 77 ? 6.513 -3.427 -11.238 1.00 88.06 77 ILE A N 1
ATOM 598 C CA . ILE A 1 77 ? 5.181 -2.842 -11.009 1.00 88.06 77 ILE A CA 1
ATOM 599 C C . ILE A 1 77 ? 4.580 -3.332 -9.684 1.00 88.06 77 ILE A C 1
ATOM 601 O O . ILE A 1 77 ? 4.068 -2.534 -8.902 1.00 88.06 77 ILE A O 1
ATOM 605 N N . VAL A 1 78 ? 4.666 -4.635 -9.385 1.00 91.00 78 VAL A N 1
ATOM 606 C CA . VAL A 1 78 ? 4.195 -5.174 -8.098 1.00 91.00 78 VAL A CA 1
ATOM 607 C C . VAL A 1 78 ? 4.951 -4.526 -6.941 1.00 91.00 78 VAL A C 1
ATOM 609 O O . VAL A 1 78 ? 4.320 -4.122 -5.963 1.00 91.00 78 VAL A O 1
ATOM 612 N N . LYS A 1 79 ? 6.276 -4.381 -7.048 1.00 92.00 79 LYS A N 1
ATOM 613 C CA . LYS A 1 79 ? 7.089 -3.720 -6.016 1.00 92.00 79 LYS A CA 1
ATOM 614 C C . LYS A 1 79 ? 6.716 -2.242 -5.863 1.00 92.00 79 LYS A C 1
ATOM 616 O O . LYS A 1 79 ? 6.513 -1.795 -4.739 1.00 92.00 79 LYS A O 1
ATOM 621 N N . ALA A 1 80 ? 6.538 -1.518 -6.967 1.00 92.81 80 ALA A N 1
ATOM 622 C CA . ALA A 1 80 ? 6.138 -0.112 -6.984 1.00 92.81 80 ALA A CA 1
ATOM 623 C C . ALA A 1 80 ? 4.771 0.118 -6.321 1.00 92.81 80 ALA A C 1
ATOM 625 O O . ALA A 1 80 ? 4.629 1.007 -5.484 1.00 92.81 80 ALA A O 1
ATOM 626 N N . ASN A 1 81 ? 3.782 -0.727 -6.620 1.00 93.81 81 ASN A N 1
ATOM 627 C CA . ASN A 1 81 ? 2.453 -0.645 -6.010 1.00 93.81 81 ASN A CA 1
ATOM 628 C C . ASN A 1 81 ? 2.517 -0.820 -4.484 1.00 93.81 81 ASN A C 1
ATOM 630 O O . ASN A 1 81 ? 1.892 -0.069 -3.738 1.00 93.81 81 ASN A O 1
ATOM 634 N N . HIS A 1 82 ? 3.300 -1.791 -4.003 1.00 95.94 82 HIS A N 1
ATOM 635 C CA . HIS A 1 82 ? 3.453 -2.019 -2.564 1.00 95.94 82 HIS A CA 1
ATOM 636 C C . HIS A 1 82 ? 4.288 -0.921 -1.893 1.00 95.94 82 HIS A C 1
ATOM 638 O O . HIS A 1 82 ? 3.985 -0.530 -0.769 1.00 95.94 82 HIS A O 1
ATOM 644 N N . LEU A 1 83 ? 5.277 -0.357 -2.589 1.00 95.69 83 LEU A N 1
ATOM 645 C CA . LEU A 1 83 ? 6.021 0.802 -2.101 1.00 95.69 83 LEU A CA 1
ATOM 646 C C . LEU A 1 83 ? 5.104 2.024 -1.943 1.00 95.69 83 LEU A C 1
ATOM 648 O O . LEU A 1 83 ? 5.161 2.711 -0.924 1.00 95.69 83 LEU A O 1
ATOM 652 N N . ALA A 1 84 ? 4.215 2.263 -2.910 1.00 96.12 84 ALA A N 1
ATOM 653 C CA . ALA A 1 84 ? 3.196 3.305 -2.827 1.00 96.12 84 ALA A CA 1
ATOM 654 C C . ALA A 1 84 ? 2.237 3.086 -1.647 1.00 96.12 84 ALA A C 1
ATOM 656 O O . ALA A 1 84 ? 1.910 4.039 -0.942 1.00 96.12 84 ALA A O 1
ATOM 657 N N . LEU A 1 85 ? 1.834 1.834 -1.395 1.00 96.19 85 LEU A N 1
ATOM 658 C CA . LEU A 1 85 ? 1.000 1.482 -0.245 1.00 96.19 85 LEU A CA 1
ATOM 659 C C . LEU A 1 85 ? 1.690 1.796 1.086 1.00 96.19 85 LEU A C 1
ATOM 661 O O . LEU A 1 85 ? 1.058 2.399 1.948 1.00 96.19 85 LEU A O 1
ATOM 665 N N . SER A 1 86 ? 2.968 1.429 1.244 1.00 95.75 86 SER A N 1
ATOM 666 C CA . SER A 1 86 ? 3.741 1.745 2.458 1.00 95.75 86 SER A CA 1
ATOM 667 C C . SER A 1 86 ? 3.789 3.252 2.690 1.00 95.75 86 SER A C 1
ATOM 669 O O . SER A 1 86 ? 3.382 3.723 3.747 1.00 95.75 86 SER A O 1
ATOM 671 N N . LYS A 1 87 ? 4.160 4.019 1.653 1.00 95.25 87 LYS A N 1
ATOM 672 C CA . LYS A 1 87 ? 4.211 5.486 1.719 1.00 95.25 87 LYS A CA 1
ATOM 673 C C . LYS A 1 87 ? 2.868 6.091 2.127 1.00 95.25 87 LYS A C 1
ATOM 675 O O . LYS A 1 87 ? 2.849 6.994 2.954 1.00 95.25 87 LYS A O 1
ATOM 680 N N . TYR A 1 88 ? 1.764 5.610 1.559 1.00 94.75 88 TYR A N 1
ATOM 681 C CA . TYR A 1 88 ? 0.416 6.080 1.893 1.00 94.75 88 TYR A CA 1
ATOM 682 C C . TYR A 1 88 ? 0.023 5.768 3.333 1.00 94.75 88 TYR A C 1
ATOM 684 O O . TYR A 1 88 ? -0.511 6.633 4.026 1.00 94.75 88 TYR A O 1
ATOM 692 N N . LEU A 1 89 ? 0.325 4.558 3.806 1.00 93.19 89 LEU A N 1
ATOM 693 C CA . LEU A 1 89 ? 0.073 4.193 5.194 1.00 93.19 89 LEU A CA 1
ATOM 694 C C . LEU A 1 89 ? 0.837 5.137 6.125 1.00 93.19 89 LEU A C 1
ATOM 696 O O . LEU A 1 89 ? 0.230 5.808 6.950 1.00 93.19 89 LEU A O 1
ATOM 700 N N . GLU A 1 90 ? 2.145 5.265 5.925 1.00 92.38 90 GLU A N 1
ATOM 701 C CA . GLU A 1 90 ? 3.032 6.012 6.817 1.00 92.38 90 GLU A CA 1
ATOM 702 C C . GLU A 1 90 ? 2.806 7.530 6.784 1.00 92.38 90 GLU A C 1
ATOM 704 O O . GLU A 1 90 ? 2.924 8.181 7.820 1.00 92.38 90 GLU A O 1
ATOM 709 N N . LYS A 1 91 ? 2.475 8.108 5.622 1.00 91.81 91 LYS A N 1
ATOM 710 C CA . LYS A 1 91 ? 2.327 9.565 5.469 1.00 91.81 91 LYS A CA 1
ATOM 711 C C . LYS A 1 91 ? 0.906 10.063 5.685 1.00 91.81 91 LYS A C 1
ATOM 713 O O . LYS A 1 91 ? 0.721 11.080 6.345 1.00 91.81 91 LYS A O 1
ATOM 718 N N . ASP A 1 92 ? -0.082 9.380 5.114 1.00 89.38 92 ASP A N 1
ATOM 719 C CA . ASP A 1 92 ? -1.459 9.876 5.068 1.00 89.38 92 ASP A CA 1
ATOM 720 C C . ASP A 1 92 ? -2.347 9.181 6.109 1.00 89.38 92 ASP A C 1
ATOM 722 O O . ASP A 1 92 ? -3.219 9.822 6.692 1.00 89.38 92 ASP A O 1
ATOM 726 N N . LEU A 1 93 ? -2.124 7.891 6.394 1.00 85.88 93 LEU A N 1
ATOM 727 C CA . LEU A 1 93 ? -2.939 7.157 7.371 1.00 85.88 93 LEU A CA 1
ATOM 728 C C . LEU A 1 93 ? -2.373 7.194 8.796 1.00 85.88 93 LEU A C 1
ATOM 730 O O . LEU A 1 93 ? -3.168 7.233 9.732 1.00 85.88 93 LEU A O 1
ATOM 734 N N . ALA A 1 94 ? -1.054 7.222 9.005 1.00 85.62 94 ALA A N 1
ATOM 735 C CA . ALA A 1 94 ? -0.462 7.237 10.349 1.00 85.62 94 ALA A CA 1
ATOM 736 C C . ALA A 1 94 ? -0.983 8.388 11.236 1.00 85.62 94 ALA A C 1
ATOM 738 O O . ALA A 1 94 ? -1.360 8.117 12.384 1.00 85.62 94 ALA A O 1
ATOM 739 N N . PRO A 1 95 ? -1.096 9.641 10.738 1.00 79.06 95 PRO A N 1
ATOM 740 C CA . PRO A 1 95 ? -1.675 10.735 11.516 1.00 79.06 95 PRO A CA 1
ATOM 741 C C . PRO A 1 95 ? -3.143 10.467 11.873 1.00 79.06 95 PRO A C 1
ATOM 743 O O . PRO A 1 95 ? -3.536 10.640 13.021 1.00 79.06 95 PRO A O 1
ATOM 746 N N . LEU A 1 96 ? -3.935 9.951 10.927 1.00 78.06 96 LEU A N 1
ATOM 747 C CA . LEU A 1 96 ? -5.362 9.667 11.123 1.00 78.06 96 LEU A CA 1
ATOM 748 C C . LEU A 1 96 ? -5.606 8.540 12.132 1.00 78.06 96 LEU A C 1
ATOM 750 O O . LEU A 1 96 ? -6.532 8.615 12.937 1.00 78.06 96 LEU A O 1
ATOM 754 N N . VAL A 1 97 ? -4.780 7.491 12.103 1.00 72.25 97 VAL A N 1
ATOM 755 C CA . VAL A 1 97 ? -4.854 6.375 13.059 1.00 72.25 97 VAL A CA 1
ATOM 756 C C . VAL A 1 97 ? -4.472 6.834 14.461 1.00 72.25 97 VAL A C 1
ATOM 758 O O . VAL A 1 97 ? -5.099 6.416 15.432 1.00 72.25 97 VAL A O 1
ATOM 761 N N . SER A 1 98 ? -3.481 7.717 14.566 1.00 69.88 98 SER A N 1
ATOM 762 C CA . SER A 1 98 ? -3.053 8.295 15.842 1.00 69.88 98 SER A CA 1
ATOM 763 C C . SER A 1 98 ? -4.141 9.192 16.440 1.00 69.88 98 SER A C 1
ATOM 765 O O . SER A 1 98 ? -4.431 9.091 17.629 1.00 69.88 98 SER A O 1
ATOM 767 N N . SER A 1 99 ? -4.810 10.001 15.612 1.00 62.22 99 SER A N 1
ATOM 768 C CA . SER A 1 99 ? -5.926 10.856 16.035 1.00 62.22 99 SER A CA 1
ATOM 769 C C . SER A 1 99 ? -7.174 10.077 16.461 1.00 62.22 99 SER A C 1
ATOM 771 O O . SER A 1 99 ? -7.931 10.561 17.295 1.00 62.22 99 SER A O 1
ATOM 773 N N . LEU A 1 100 ? -7.397 8.870 15.930 1.00 62.09 100 LEU A N 1
ATOM 774 C CA . LEU A 1 100 ? -8.565 8.048 16.273 1.00 62.09 100 LEU A CA 1
ATOM 775 C C . LEU A 1 100 ? -8.447 7.340 17.632 1.00 62.09 100 LEU A C 1
ATOM 777 O O . LEU A 1 100 ? -9.443 6.840 18.140 1.00 62.09 100 LEU A O 1
ATOM 781 N N . LYS A 1 101 ? -7.243 7.279 18.213 1.00 56.97 101 LYS A N 1
ATOM 782 C CA . LYS A 1 101 ? -6.960 6.601 19.491 1.00 56.97 101 LYS A CA 1
ATOM 783 C C . LYS A 1 101 ? -7.230 7.461 20.732 1.00 56.97 101 LYS A C 1
ATOM 785 O O . LYS A 1 101 ? -6.944 7.020 21.839 1.00 56.97 101 LYS A O 1
ATOM 790 N N . LEU A 1 102 ? -7.732 8.681 20.538 1.00 51.34 102 LEU A N 1
ATOM 791 C CA . LEU A 1 102 ? -7.918 9.706 21.571 1.00 51.34 102 LEU A CA 1
ATOM 792 C C . LEU A 1 102 ? -9.359 9.815 22.109 1.00 51.34 102 LEU A C 1
ATOM 794 O O . LEU A 1 102 ? -9.674 10.822 22.735 1.00 51.34 102 LEU A O 1
ATOM 798 N N . HIS A 1 103 ? -10.221 8.816 21.890 1.00 43.84 103 HIS A N 1
ATOM 799 C CA . HIS A 1 103 ? -11.599 8.816 22.398 1.00 43.84 103 HIS A CA 1
ATOM 800 C C . HIS A 1 103 ? -11.882 7.608 23.288 1.00 43.84 103 HIS A C 1
ATOM 802 O O . HIS A 1 103 ? -11.562 6.479 22.848 1.00 43.84 103 HIS A O 1
#

Nearest PDB structures (foldseek):
  6cso-assembly1_A-2  TM=5.926E-01  e=8.923E+00  Chlamydomonas reinhardtii

Mean predicted aligned error: 8.1 Å

InterPro domains:
  IPR005381 Zinc finger-XS domain [PF03470] (43-85)
  IPR045177 Factor of DNA methylation 1-5/IDN2 [PTHR21596] (3-97)

Radius of gyration: 14.47 Å; Cα contacts (8 Å, |Δi|>4): 102; chains: 1; bounding box: 28×27×48 Å

Sequence (103 aa):
MDISSIDGSNITESEMGMYVDRSYEKLKNGKYIVKVSGETYSCPFCPQKKKPNYRYMDLVQHASAVANSSSARRTPIVKANHLALSKYLEKDLAPLVSSLKLH

pLDDT: mean 82.08, std 13.83, range [43.84, 96.19]

Secondary structure (DSSP, 8-state):
-------SS---HHHHHHHHHHHHHHHHTTSS--EEETTEE--TT-TT-S---B-HHHHHHHHHHHHT---TTS-HHHHHHHHHHHHHIIIIIHHHHHHHT--

Solvent-accessible surface area (backbone atoms only — not comparable to full-atom values): 6048 Å² total; per-residue (Å²): 136,88,85,79,80,83,62,96,66,81,76,45,74,69,58,40,48,54,45,18,52,56,42,32,51,38,46,74,72,59,77,44,70,41,72,77,51,99,69,33,24,35,59,75,89,50,81,85,47,98,70,56,70,27,46,64,69,56,42,42,52,52,20,45,54,53,35,72,47,87,53,83,90,54,51,66,65,58,20,19,44,23,41,17,48,27,52,43,43,66,67,66,41,44,63,55,57,58,63,65,71,77,118

Foldseek 3Di:
DDPDDPDLPDQDPVNLVVLLVVLLVCVVVVVAFQDDDDQWGAQSLCPPDPPRTDGLVRLLVVLCCQLPDPDPVAGSSNNSNSNSVNCCSVPPVVVVNVVVVPD